Protein AF-A0A7R9WKZ3-F1 (afdb_monomer_lite)

Organism: NCBI:txid2749911

Structure (mmCIF, N/CA/C/O backbone):
data_AF-A0A7R9WKZ3-F1
#
_entry.id   AF-A0A7R9WKZ3-F1
#
loop_
_atom_site.group_PDB
_atom_site.id
_atom_site.type_symbol
_atom_site.label_atom_id
_atom_site.label_alt_id
_atom_site.label_comp_id
_atom_site.label_asym_id
_atom_site.label_entity_id
_atom_site.label_seq_id
_atom_site.pdbx_PDB_ins_code
_atom_site.Cartn_x
_atom_site.Cartn_y
_atom_site.Cartn_z
_atom_site.occupancy
_atom_site.B_iso_or_equiv
_atom_site.auth_seq_id
_atom_site.auth_comp_id
_atom_site.auth_asym_id
_atom_site.auth_atom_id
_atom_site.pdbx_PDB_model_num
ATOM 1 N N . VAL A 1 1 ? 15.513 -36.470 -4.356 1.00 43.91 1 VAL A N 1
ATOM 2 C CA . VAL A 1 1 ? 14.434 -35.468 -4.188 1.00 43.91 1 VAL A CA 1
ATOM 3 C C . VAL A 1 1 ? 14.891 -34.491 -3.116 1.00 43.91 1 VAL A C 1
ATOM 5 O O . VAL A 1 1 ? 14.823 -34.809 -1.939 1.00 43.91 1 VAL A O 1
ATOM 8 N N . VAL A 1 2 ? 15.527 -33.391 -3.526 1.00 36.19 2 VAL A N 1
ATOM 9 C CA . VAL A 1 2 ? 16.169 -32.431 -2.614 1.00 36.19 2 VAL A CA 1
ATOM 10 C C . VAL A 1 2 ? 15.143 -31.364 -2.246 1.00 36.19 2 VAL A C 1
ATOM 12 O O . VAL A 1 2 ? 14.611 -30.684 -3.117 1.00 36.19 2 VAL A O 1
ATOM 15 N N . LEU A 1 3 ? 14.840 -31.278 -0.952 1.00 36.81 3 LEU A N 1
ATOM 16 C CA . LEU A 1 3 ? 13.916 -30.325 -0.347 1.00 36.81 3 LEU A CA 1
ATOM 17 C C . LEU A 1 3 ? 14.479 -28.903 -0.448 1.00 36.81 3 LEU A C 1
ATOM 19 O O . LEU A 1 3 ? 15.422 -28.541 0.255 1.00 36.81 3 LEU A O 1
ATOM 23 N N . THR A 1 4 ? 13.869 -28.077 -1.292 1.00 41.69 4 THR A N 1
ATOM 24 C CA . THR A 1 4 ? 14.130 -26.637 -1.391 1.00 41.69 4 THR A CA 1
ATOM 25 C C . THR A 1 4 ? 13.479 -25.905 -0.209 1.00 41.69 4 THR A C 1
ATOM 27 O O . THR A 1 4 ? 12.508 -25.172 -0.363 1.00 41.69 4 THR A O 1
ATOM 30 N N . ALA A 1 5 ? 13.999 -26.108 1.004 1.00 47.62 5 ALA A N 1
ATOM 31 C CA . ALA A 1 5 ? 13.652 -25.311 2.182 1.00 47.62 5 ALA A CA 1
ATOM 32 C C . ALA A 1 5 ? 14.423 -23.977 2.135 1.00 47.62 5 ALA A C 1
ATOM 34 O O . ALA A 1 5 ? 15.425 -23.772 2.822 1.00 47.62 5 ALA A O 1
ATOM 35 N N . PHE A 1 6 ? 13.998 -23.080 1.244 1.00 40.91 6 PH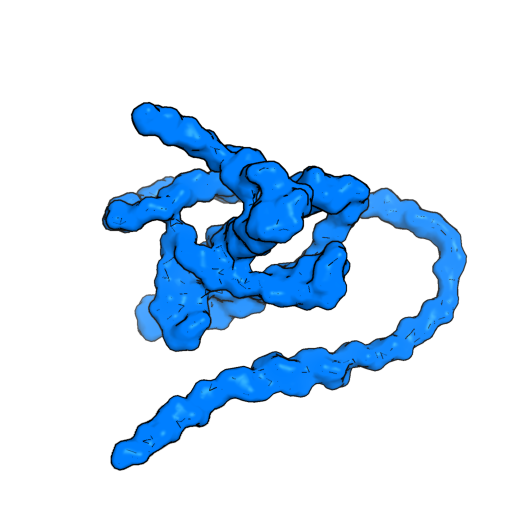E A N 1
ATOM 36 C CA . PHE A 1 6 ? 14.681 -21.819 0.965 1.00 40.91 6 PHE A CA 1
ATOM 37 C C . PHE A 1 6 ? 14.139 -20.683 1.857 1.00 40.91 6 PHE A C 1
ATOM 39 O O . PHE A 1 6 ? 13.165 -20.015 1.546 1.00 40.91 6 PHE A O 1
ATOM 46 N N . ARG A 1 7 ? 14.840 -20.444 2.971 1.00 44.06 7 ARG A N 1
ATOM 47 C CA . ARG A 1 7 ? 15.248 -19.100 3.434 1.00 44.06 7 ARG A CA 1
ATOM 48 C C . ARG A 1 7 ? 14.200 -18.013 3.768 1.00 44.06 7 ARG A C 1
ATOM 50 O O . ARG A 1 7 ? 14.562 -16.842 3.763 1.00 44.06 7 ARG A O 1
ATOM 57 N N . GLU A 1 8 ? 12.990 -18.339 4.212 1.00 48.03 8 GLU A N 1
ATOM 58 C CA . GLU A 1 8 ? 12.058 -17.309 4.737 1.00 48.03 8 GLU A CA 1
ATOM 59 C C . GLU A 1 8 ? 12.381 -16.799 6.160 1.00 48.03 8 GLU A C 1
ATOM 61 O O . GLU A 1 8 ? 11.866 -15.771 6.590 1.00 48.03 8 GLU A O 1
ATOM 66 N N . ARG A 1 9 ? 13.272 -17.456 6.916 1.00 45.25 9 ARG A N 1
ATOM 67 C CA . ARG A 1 9 ? 13.477 -17.124 8.342 1.00 45.25 9 ARG A CA 1
ATOM 68 C C . ARG A 1 9 ? 14.415 -15.957 8.656 1.00 45.25 9 ARG A C 1
ATOM 70 O O . ARG A 1 9 ? 14.475 -15.575 9.816 1.00 45.25 9 ARG A O 1
ATOM 77 N N . LYS A 1 10 ? 15.146 -15.376 7.698 1.00 42.78 10 LYS A N 1
ATOM 78 C CA . LYS A 1 10 ? 16.170 -14.362 8.042 1.00 42.78 10 LYS A CA 1
ATOM 79 C C . LYS A 1 10 ? 15.685 -12.913 8.129 1.00 42.78 10 LYS A C 1
ATOM 81 O O . LYS A 1 10 ? 16.399 -12.109 8.712 1.00 42.78 10 LYS A O 1
ATOM 86 N N . LEU A 1 11 ? 14.497 -12.581 7.624 1.00 45.25 11 LEU A N 1
ATOM 87 C CA . LEU A 1 11 ? 13.982 -11.205 7.710 1.00 45.25 11 LEU A CA 1
ATOM 88 C C . LEU A 1 11 ? 13.130 -10.934 8.954 1.00 45.25 11 LEU A C 1
ATOM 90 O O . LEU A 1 11 ? 13.029 -9.788 9.370 1.00 45.25 11 LEU A O 1
ATOM 94 N N . ILE A 1 12 ? 12.579 -11.969 9.594 1.00 45.81 12 ILE A N 1
ATOM 95 C CA . ILE A 1 12 ? 11.779 -11.787 10.815 1.00 45.81 12 ILE A CA 1
ATOM 96 C C . ILE A 1 12 ? 12.690 -11.621 12.045 1.00 45.81 12 ILE A C 1
ATOM 98 O O . ILE A 1 12 ? 12.386 -10.838 12.935 1.00 45.81 12 ILE A O 1
ATOM 102 N N . THR A 1 13 ? 13.853 -12.282 12.092 1.00 40.69 13 THR A N 1
ATOM 103 C CA . THR A 1 13 ? 14.706 -12.276 13.299 1.00 40.69 13 THR A CA 1
ATOM 104 C C . THR A 1 13 ? 15.617 -11.057 13.436 1.00 40.69 13 THR A C 1
ATOM 106 O O . THR A 1 13 ? 16.150 -10.834 14.518 1.00 40.69 13 THR A O 1
ATOM 109 N N . GLN A 1 14 ? 15.826 -10.264 12.379 1.00 40.53 14 GLN A N 1
ATOM 110 C CA . GLN A 1 14 ? 16.666 -9.064 12.489 1.00 40.53 14 GLN A CA 1
ATOM 111 C C . GLN A 1 14 ? 15.894 -7.831 12.988 1.00 40.53 14 GLN A C 1
ATOM 113 O O . GLN A 1 14 ? 16.523 -6.855 13.381 1.00 40.53 14 GLN A O 1
ATOM 118 N N . TRP A 1 15 ? 14.556 -7.884 13.024 1.00 45.19 15 TRP A N 1
ATOM 119 C CA . TRP A 1 15 ? 13.721 -6.751 13.439 1.00 45.19 15 TRP A CA 1
ATOM 120 C C . TRP A 1 15 ? 13.367 -6.759 14.934 1.00 45.19 15 TRP A C 1
ATOM 122 O O . TRP A 1 15 ? 13.219 -5.695 15.533 1.00 45.19 15 TRP A O 1
ATOM 132 N N . ASP A 1 16 ? 13.293 -7.935 15.563 1.00 40.41 16 ASP A N 1
ATOM 133 C CA . ASP A 1 16 ? 12.944 -8.068 16.990 1.00 40.41 16 ASP A CA 1
ATOM 134 C C . ASP A 1 16 ? 14.019 -7.476 17.933 1.00 40.41 16 ASP A C 1
ATOM 136 O O . ASP A 1 16 ? 13.726 -7.074 19.053 1.00 40.41 16 ASP A O 1
ATOM 140 N N . ASN A 1 17 ? 15.264 -7.320 17.463 1.00 38.44 17 ASN A N 1
ATOM 141 C CA . ASN A 1 17 ? 16.395 -6.888 18.297 1.00 38.44 17 ASN A CA 1
ATOM 142 C C . ASN A 1 17 ? 16.685 -5.372 18.313 1.00 38.44 17 ASN A C 1
ATOM 144 O O . ASN A 1 17 ? 17.672 -4.963 18.922 1.00 38.44 17 ASN A O 1
ATOM 148 N N . SER A 1 18 ? 15.862 -4.519 17.689 1.00 45.97 18 SER A N 1
ATOM 149 C CA . SER A 1 18 ? 16.089 -3.054 17.682 1.00 45.97 18 SER A CA 1
ATOM 150 C C . SER A 1 18 ? 15.096 -2.225 18.502 1.00 45.97 18 SER A C 1
ATOM 152 O O . SER A 1 18 ? 15.190 -0.999 18.499 1.00 45.97 18 SER A O 1
ATOM 154 N N . LEU A 1 19 ? 14.185 -2.847 19.252 1.00 40.28 19 LEU A N 1
ATOM 155 C CA . LEU A 1 19 ? 13.266 -2.125 20.138 1.00 40.28 19 LEU A CA 1
ATOM 156 C C . LEU A 1 19 ? 13.662 -2.305 21.608 1.00 40.28 19 LEU A C 1
ATOM 158 O O . LEU A 1 19 ? 12.982 -2.976 22.377 1.00 40.28 19 LEU A O 1
ATOM 162 N N . SER A 1 20 ? 14.757 -1.663 22.022 1.00 44.16 20 SER A N 1
ATOM 163 C CA . SER A 1 20 ? 14.950 -1.364 23.444 1.00 44.16 20 SER A CA 1
ATOM 164 C C . SER A 1 20 ? 13.992 -0.236 23.861 1.00 44.16 20 SER A C 1
ATOM 166 O O . SER A 1 20 ? 13.978 0.816 23.214 1.00 44.16 20 SER A O 1
ATOM 168 N N . PRO A 1 21 ? 13.202 -0.406 24.935 1.00 45.22 21 PRO A N 1
ATOM 169 C CA . PRO A 1 21 ? 12.327 0.640 25.442 1.00 45.22 21 PRO A CA 1
ATOM 170 C C . PRO A 1 21 ? 13.175 1.683 26.175 1.00 45.22 21 PRO A C 1
ATOM 172 O O . PRO A 1 21 ? 13.711 1.421 27.249 1.00 45.22 21 PRO A O 1
ATOM 175 N N . LYS A 1 22 ? 13.323 2.873 25.587 1.00 49.00 22 LYS A N 1
ATOM 176 C CA . LYS A 1 22 ? 13.888 4.027 26.291 1.00 49.00 22 LYS A CA 1
ATOM 177 C C . LYS A 1 22 ? 12.738 4.795 26.934 1.00 49.00 22 LYS A C 1
ATOM 179 O O . LYS A 1 22 ? 11.849 5.296 26.246 1.00 49.00 22 LYS A O 1
ATOM 184 N N . GLU A 1 23 ? 12.739 4.794 28.258 1.00 43.97 23 GLU A N 1
ATOM 185 C CA . GLU A 1 23 ? 11.734 5.411 29.114 1.00 43.97 23 GLU A CA 1
ATOM 186 C C . GLU A 1 23 ? 11.556 6.909 28.818 1.00 43.97 23 GLU A C 1
ATOM 188 O O . GLU A 1 23 ? 12.514 7.631 28.530 1.00 43.97 23 GLU A O 1
ATOM 193 N N . ARG A 1 24 ? 10.299 7.368 28.893 1.00 50.94 24 ARG A N 1
ATOM 194 C CA . ARG A 1 24 ? 9.927 8.790 28.956 1.00 50.94 24 ARG A CA 1
ATOM 195 C C . ARG A 1 24 ? 10.262 9.329 30.350 1.00 50.94 24 ARG A C 1
ATOM 197 O O . ARG A 1 24 ? 10.095 8.603 31.326 1.00 50.94 24 ARG A O 1
ATOM 204 N N . PRO A 1 25 ? 10.606 10.618 30.467 1.00 51.75 25 PRO A N 1
ATOM 205 C CA . PRO A 1 25 ? 9.564 11.546 30.920 1.00 51.75 25 PRO A CA 1
ATOM 206 C C . PRO A 1 25 ? 9.650 12.915 30.228 1.00 51.75 25 PRO A C 1
ATOM 208 O O . PRO A 1 25 ? 10.728 13.360 29.841 1.00 51.75 25 PRO A O 1
ATOM 211 N N . GLY A 1 26 ? 8.519 13.609 30.086 1.00 47.50 26 GLY A N 1
ATOM 212 C CA . GLY A 1 26 ? 8.537 14.993 29.611 1.00 47.50 26 GLY A CA 1
ATOM 213 C C . GLY A 1 26 ? 7.186 15.514 29.149 1.00 47.50 26 GLY A C 1
ATOM 214 O O . GLY A 1 26 ? 6.706 15.151 28.083 1.00 47.50 26 GLY A O 1
ATOM 215 N N . ASP A 1 27 ? 6.617 16.344 30.007 1.00 46.62 27 ASP A N 1
ATOM 216 C CA . ASP A 1 27 ? 5.401 17.146 29.928 1.00 46.62 27 ASP A CA 1
ATOM 217 C C . ASP A 1 27 ? 5.232 18.001 28.649 1.00 46.62 27 ASP A C 1
ATOM 219 O O . ASP A 1 27 ? 6.209 18.432 28.040 1.00 46.62 27 ASP A O 1
ATOM 223 N N . GLY A 1 28 ? 3.973 18.334 28.342 1.00 53.94 28 GLY A N 1
ATOM 224 C CA . GLY A 1 28 ? 3.617 19.663 27.841 1.00 53.94 28 GLY A CA 1
ATOM 225 C C . GLY A 1 28 ? 3.697 19.936 26.336 1.00 53.94 28 GLY A C 1
ATOM 226 O O . GLY A 1 28 ? 4.759 20.197 25.787 1.00 53.94 28 GLY A O 1
ATOM 227 N N . SER A 1 29 ? 2.516 20.101 25.731 1.00 48.44 29 SER A N 1
ATOM 228 C CA . SER A 1 29 ? 2.241 20.695 24.405 1.00 48.44 29 SER A CA 1
ATOM 229 C C . SER A 1 29 ? 2.348 19.766 23.191 1.00 48.44 29 SER A C 1
ATOM 231 O O . SER A 1 29 ? 3.420 19.413 22.711 1.00 48.44 29 SER A O 1
ATOM 233 N N . LEU A 1 30 ? 1.180 19.433 22.629 1.00 42.56 30 LEU A N 1
ATOM 234 C CA . LEU A 1 30 ? 1.059 18.775 21.329 1.00 42.56 30 LEU A CA 1
ATOM 235 C C . LEU A 1 30 ? 1.495 19.739 20.210 1.00 42.56 30 LEU A C 1
ATOM 237 O O . LEU A 1 30 ? 0.859 20.783 20.037 1.00 42.56 30 LEU A O 1
ATOM 241 N N . PRO A 1 31 ? 2.512 19.406 19.395 1.00 43.22 31 PRO A N 1
ATOM 242 C CA . PRO A 1 31 ? 2.807 20.178 18.201 1.00 43.22 31 PRO A CA 1
ATOM 243 C C . PRO A 1 31 ? 1.732 19.921 17.135 1.00 43.22 31 PRO A C 1
ATOM 245 O O . PRO A 1 31 ? 1.464 18.782 16.746 1.00 43.22 31 PRO A O 1
ATOM 248 N N . ARG A 1 32 ? 1.132 21.000 16.619 1.00 42.47 32 ARG A N 1
ATOM 249 C CA . ARG A 1 32 ? 0.389 20.977 15.351 1.00 42.47 32 ARG A CA 1
ATOM 250 C C . ARG A 1 32 ? 1.381 20.690 14.223 1.00 42.47 32 ARG A C 1
ATOM 252 O O . ARG A 1 32 ? 2.064 21.591 13.746 1.00 42.47 32 ARG A O 1
ATOM 259 N N . LEU A 1 33 ? 1.466 19.430 13.805 1.00 37.72 33 LEU A N 1
ATOM 260 C CA . LEU A 1 33 ? 2.242 19.032 12.635 1.00 37.72 33 LEU A CA 1
ATOM 261 C C . LEU A 1 33 ? 1.468 19.405 11.365 1.00 37.72 33 LEU A C 1
ATOM 263 O O . LEU A 1 33 ? 0.478 18.768 11.011 1.00 37.72 33 LEU A O 1
ATOM 267 N N . SER A 1 34 ? 1.924 20.472 10.709 1.00 38.62 34 SER A N 1
ATOM 268 C CA . SER A 1 34 ? 1.475 20.887 9.381 1.00 38.62 34 SER A CA 1
ATOM 269 C C . SER A 1 34 ? 2.182 20.034 8.327 1.00 38.62 34 SER A C 1
ATOM 271 O O . SER A 1 34 ? 3.391 20.151 8.130 1.00 38.62 34 SER A O 1
ATOM 273 N N . CYS A 1 35 ? 1.452 19.136 7.672 1.00 36.00 35 CYS A N 1
ATOM 274 C CA . CYS A 1 35 ? 1.962 18.333 6.566 1.00 36.00 35 CYS A CA 1
ATOM 275 C C . CYS A 1 35 ? 1.724 19.056 5.231 1.00 36.00 35 CYS A C 1
ATOM 277 O O . CYS A 1 35 ? 0.692 18.879 4.589 1.00 36.00 35 CYS A O 1
ATOM 279 N N . ASN A 1 36 ? 2.707 19.852 4.798 1.00 42.03 36 ASN A N 1
ATOM 280 C CA . ASN A 1 36 ? 2.781 20.371 3.431 1.00 42.03 36 ASN A CA 1
ATOM 281 C C . ASN A 1 36 ? 3.459 19.332 2.527 1.00 42.03 36 ASN A C 1
ATOM 283 O O . ASN A 1 36 ? 4.676 19.169 2.566 1.00 42.03 36 ASN A O 1
ATOM 287 N N . GLY A 1 37 ? 2.670 18.639 1.707 1.00 38.53 37 GLY A N 1
ATOM 288 C CA . GLY A 1 37 ? 3.163 17.796 0.619 1.00 38.53 37 GLY A CA 1
ATOM 289 C C . GLY A 1 37 ? 2.719 18.374 -0.718 1.00 38.53 37 GLY A C 1
ATOM 290 O O . GLY A 1 37 ? 1.562 18.213 -1.089 1.00 38.53 37 GLY A O 1
ATOM 291 N N . ASN A 1 38 ? 3.630 19.054 -1.415 1.00 43.62 38 ASN A N 1
ATOM 292 C CA . ASN A 1 38 ? 3.438 19.540 -2.779 1.00 43.62 38 ASN A CA 1
ATOM 293 C C . ASN A 1 38 ? 4.286 18.656 -3.706 1.00 43.62 38 ASN A C 1
ATOM 295 O O . ASN A 1 38 ? 5.507 18.628 -3.569 1.00 43.62 38 ASN A O 1
ATOM 299 N N . GLY A 1 39 ? 3.652 17.909 -4.607 1.00 39.53 39 GLY A N 1
ATOM 300 C CA . GLY A 1 39 ? 4.332 17.007 -5.535 1.00 39.53 39 GLY A CA 1
ATOM 301 C C . GLY A 1 39 ? 3.575 16.946 -6.851 1.00 39.53 39 GLY A C 1
ATOM 302 O O . GLY A 1 39 ? 2.676 16.131 -6.999 1.00 39.53 39 GLY A O 1
ATOM 303 N N . GLY A 1 40 ? 3.921 17.845 -7.774 1.00 47.03 40 GLY A N 1
ATOM 304 C CA . GLY A 1 40 ? 3.450 17.819 -9.154 1.00 47.03 40 GLY A CA 1
ATOM 305 C C . GLY A 1 40 ? 4.417 17.020 -10.024 1.00 47.03 40 GLY A C 1
ATOM 306 O O . GLY A 1 40 ? 5.608 17.323 -10.056 1.00 47.03 40 GLY A O 1
ATOM 307 N N . GLY A 1 41 ? 3.899 16.018 -10.730 1.00 39.84 41 GLY A N 1
ATOM 308 C CA . GLY A 1 41 ? 4.647 15.215 -11.693 1.00 39.84 41 GLY A CA 1
ATOM 309 C C . GLY A 1 41 ? 3.716 14.689 -12.781 1.00 39.84 41 GLY A C 1
ATOM 310 O O . GLY A 1 41 ? 2.882 13.821 -12.539 1.00 39.84 41 GLY A O 1
ATOM 311 N N . SER A 1 42 ? 3.840 15.260 -13.977 1.00 51.34 42 SER A N 1
ATOM 312 C CA . SER A 1 42 ? 3.096 14.886 -15.179 1.00 51.34 42 SER A CA 1
ATOM 313 C C . SER A 1 42 ? 3.761 13.694 -15.867 1.00 51.34 42 SER A C 1
ATOM 315 O O . SER A 1 42 ? 4.853 13.863 -16.395 1.00 51.34 42 SER A O 1
ATOM 317 N N . ASP A 1 43 ? 3.081 12.547 -15.970 1.00 45.97 43 ASP A N 1
ATOM 318 C CA . ASP A 1 43 ? 3.573 11.417 -16.774 1.00 45.97 43 ASP A CA 1
ATOM 319 C C . ASP A 1 43 ? 2.534 10.850 -17.752 1.00 45.97 43 ASP A C 1
ATOM 321 O O . ASP A 1 43 ? 1.439 10.389 -17.383 1.00 45.97 43 ASP A O 1
ATOM 325 N N . LYS A 1 44 ? 2.923 10.907 -19.035 1.00 55.50 44 LYS A N 1
ATOM 326 C CA . LYS A 1 44 ? 2.214 10.387 -20.210 1.00 55.50 44 LYS A CA 1
ATOM 327 C C . LYS A 1 44 ? 2.379 8.869 -20.289 1.00 55.50 44 LYS A C 1
ATOM 329 O O . LYS A 1 44 ? 3.455 8.327 -20.082 1.00 55.50 44 LYS A O 1
ATOM 334 N N . GLY A 1 45 ? 1.268 8.196 -20.577 1.00 52.72 45 GLY A N 1
ATOM 335 C CA . GLY A 1 45 ? 1.136 6.748 -20.490 1.00 52.72 45 GLY A CA 1
ATOM 336 C C . GLY A 1 45 ? 1.809 5.934 -21.593 1.00 52.72 45 GLY A C 1
ATOM 337 O O . GLY A 1 45 ? 2.175 6.421 -22.659 1.00 52.72 45 GLY A O 1
ATOM 338 N N . SER A 1 46 ? 1.870 4.634 -21.333 1.00 46.66 46 SER A N 1
ATOM 339 C CA . SER A 1 46 ? 1.906 3.580 -22.341 1.00 46.66 46 SER A CA 1
ATOM 340 C C . SER A 1 46 ? 1.130 2.391 -21.783 1.00 46.66 46 SER A C 1
ATOM 342 O O . SER A 1 46 ? 1.350 1.969 -20.650 1.00 46.66 46 SER A O 1
ATOM 344 N N . SER A 1 47 ? 0.144 1.942 -22.554 1.00 54.00 47 SER A N 1
ATOM 345 C CA . SER A 1 47 ? -0.865 0.951 -22.183 1.00 54.00 47 SER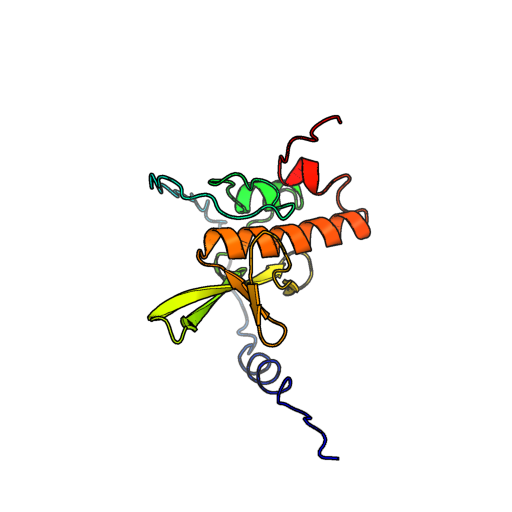 A CA 1
ATOM 346 C C . SER A 1 47 ? -0.526 -0.379 -22.849 1.00 54.00 47 SER A C 1
ATOM 348 O O . SER A 1 47 ? -0.433 -0.422 -24.074 1.00 54.00 47 SER A O 1
ATOM 350 N N . LEU A 1 48 ? -0.356 -1.449 -22.069 1.00 41.19 48 LEU A N 1
ATOM 351 C CA . LEU A 1 48 ? -0.317 -2.825 -22.570 1.00 41.19 48 LEU A CA 1
ATOM 352 C C . LEU A 1 48 ? -1.029 -3.767 -21.586 1.00 41.19 48 LEU A C 1
ATOM 354 O O . LEU A 1 48 ? -0.613 -3.889 -20.439 1.00 41.19 48 LEU A O 1
ATOM 358 N N . GLY A 1 49 ? -2.052 -4.467 -22.089 1.00 42.06 49 GLY A N 1
ATOM 359 C CA . GLY A 1 49 ? -2.446 -5.808 -21.636 1.00 42.06 49 GLY A CA 1
ATOM 360 C C . GLY A 1 49 ? -3.472 -5.891 -20.504 1.00 42.06 49 GLY A C 1
ATOM 361 O O . GLY A 1 49 ? -3.127 -5.768 -19.336 1.00 42.06 49 GLY A O 1
ATOM 362 N N . GLY A 1 50 ? -4.729 -6.182 -20.859 1.00 42.88 50 GLY A N 1
ATOM 363 C CA . GLY A 1 50 ? -5.855 -6.374 -19.944 1.00 42.88 50 GLY A CA 1
ATOM 364 C C . GLY A 1 50 ? -5.646 -7.502 -18.929 1.00 42.88 50 GLY A C 1
ATOM 365 O O . GLY A 1 50 ? -5.784 -8.682 -19.226 1.00 42.88 50 GLY A O 1
ATOM 366 N N . SER A 1 51 ? -5.362 -7.104 -17.701 1.00 48.09 51 SER A N 1
ATOM 367 C CA . SER A 1 51 ? -5.849 -7.751 -16.484 1.00 48.09 51 SER A CA 1
ATOM 368 C C . SER A 1 51 ? -6.732 -6.713 -15.794 1.00 48.09 51 SER A C 1
ATOM 370 O O . SER A 1 51 ? -6.562 -5.530 -16.083 1.00 48.09 51 SER A O 1
ATOM 372 N N . ASP A 1 52 ? -7.666 -7.106 -14.924 1.00 50.38 52 ASP A N 1
ATOM 373 C CA . ASP A 1 52 ? -8.516 -6.200 -14.128 1.00 50.38 52 ASP A CA 1
ATOM 374 C C . ASP A 1 52 ? -7.684 -5.336 -13.154 1.00 50.38 52 ASP A C 1
ATOM 376 O O . ASP A 1 52 ? -7.761 -5.433 -11.927 1.00 50.38 52 ASP A O 1
ATOM 380 N N . VAL A 1 53 ? -6.824 -4.490 -13.709 1.00 55.38 53 VAL A N 1
ATOM 381 C CA . VAL A 1 53 ? -6.048 -3.480 -13.024 1.00 55.38 53 VAL A CA 1
ATOM 382 C C . VAL A 1 53 ? -7.036 -2.362 -12.780 1.00 55.38 53 VAL A C 1
ATOM 384 O O . VAL A 1 53 ? -7.326 -1.553 -13.660 1.00 55.38 53 VAL A O 1
ATOM 387 N N . LEU A 1 54 ? -7.609 -2.368 -11.579 1.00 56.81 54 LEU A N 1
ATOM 388 C CA . LEU A 1 54 ? -8.439 -1.271 -11.10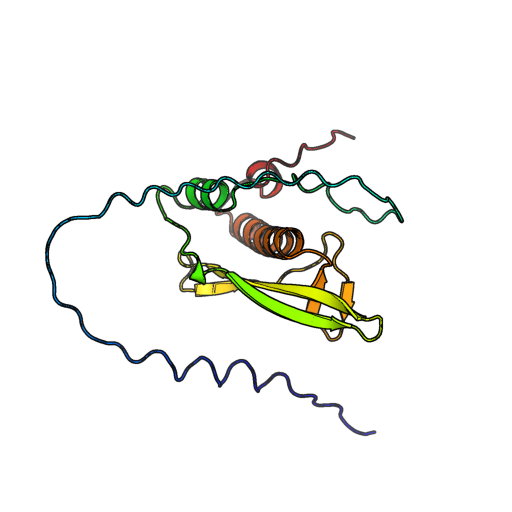8 1.00 56.81 54 LEU A CA 1
ATOM 389 C C . LEU A 1 54 ? -7.660 0.030 -11.352 1.00 56.81 54 LEU A C 1
ATOM 391 O O . LEU A 1 54 ? -6.554 0.148 -10.821 1.00 56.81 54 LEU A O 1
ATOM 395 N N . PRO A 1 55 ? -8.179 0.978 -12.158 1.00 55.84 55 PRO A N 1
ATOM 396 C CA . PRO A 1 55 ? -7.498 2.234 -12.420 1.00 55.84 55 PRO A CA 1
ATOM 397 C C . PRO A 1 55 ? -7.364 2.972 -11.095 1.00 55.84 55 PRO A C 1
ATOM 399 O O . PRO A 1 55 ? -8.326 3.502 -10.533 1.00 55.84 55 PRO A O 1
ATOM 402 N N . LEU A 1 56 ? -6.154 2.913 -10.555 1.00 57.09 56 LEU A N 1
ATOM 403 C CA . LEU A 1 56 ? -5.844 3.469 -9.263 1.00 57.09 56 LEU A CA 1
ATOM 404 C C . LEU A 1 56 ? -5.685 4.992 -9.418 1.00 57.09 56 LEU A C 1
ATOM 406 O O . LEU A 1 56 ? -4.949 5.455 -10.291 1.00 57.09 56 LEU A O 1
ATOM 410 N N . PRO A 1 57 ? -6.389 5.795 -8.610 1.00 58.69 57 PRO A N 1
ATOM 411 C CA . PRO A 1 57 ? -6.283 7.248 -8.658 1.00 58.69 57 PRO A CA 1
ATOM 412 C C . PRO A 1 57 ? -4.867 7.676 -8.248 1.00 58.69 57 PRO A C 1
ATOM 414 O O . PRO A 1 57 ? -4.439 7.402 -7.128 1.00 58.69 57 PRO A O 1
ATOM 417 N N . ARG A 1 58 ? -4.160 8.340 -9.172 1.00 57.00 58 ARG A N 1
ATOM 418 C CA . ARG A 1 58 ? -2.715 8.629 -9.106 1.00 57.00 58 ARG A CA 1
ATOM 419 C C . ARG A 1 58 ? -2.274 9.510 -7.926 1.00 57.00 58 ARG A C 1
ATOM 421 O O . ARG A 1 58 ? -1.102 9.503 -7.588 1.00 57.00 58 ARG A O 1
ATOM 428 N N . GLU A 1 59 ? -3.194 10.210 -7.263 1.00 58.56 59 GLU A N 1
ATOM 429 C CA . GLU A 1 59 ? -2.875 11.177 -6.198 1.00 58.56 59 GLU A CA 1
ATOM 430 C C . GLU A 1 59 ? -3.805 11.035 -4.985 1.00 58.56 59 GLU A C 1
ATOM 432 O O . GLU A 1 59 ? -4.396 12.001 -4.498 1.00 58.56 59 GLU A O 1
ATOM 437 N N . LYS A 1 60 ? -3.999 9.814 -4.475 1.00 66.12 60 LYS A N 1
ATOM 438 C CA . LYS A 1 60 ? -4.688 9.669 -3.185 1.00 66.12 60 LYS A CA 1
ATOM 439 C C . LYS A 1 60 ? -3.707 9.781 -2.041 1.00 66.12 60 LYS A C 1
ATOM 441 O O . LYS A 1 60 ? -2.893 8.898 -1.804 1.00 66.12 60 LYS A O 1
ATOM 446 N N . ASN A 1 61 ? -3.859 10.868 -1.295 1.00 85.81 61 ASN A N 1
ATOM 447 C CA . ASN A 1 61 ? -3.192 11.066 -0.027 1.00 85.81 61 ASN A CA 1
ATOM 448 C C . ASN A 1 61 ? -3.627 9.954 0.949 1.00 85.81 61 ASN A C 1
ATOM 450 O O . ASN A 1 61 ? -4.714 10.008 1.533 1.00 85.81 61 ASN A O 1
ATOM 454 N N . LEU A 1 62 ? -2.796 8.913 1.079 1.00 91.06 62 LEU A N 1
ATOM 455 C CA . LEU A 1 62 ? -3.056 7.734 1.917 1.00 91.06 62 LEU A CA 1
ATOM 456 C C . LEU A 1 62 ? -3.302 8.122 3.380 1.00 91.06 62 LEU A C 1
ATOM 458 O O . LEU A 1 62 ? -4.089 7.465 4.058 1.00 91.06 62 LEU A O 1
ATOM 462 N N . GLN A 1 63 ? -2.720 9.239 3.830 1.00 91.56 63 GLN A N 1
ATOM 463 C CA . GLN A 1 63 ? -2.999 9.841 5.133 1.00 91.56 63 GLN A CA 1
ATOM 464 C C . GLN A 1 63 ? -4.491 10.130 5.317 1.00 91.56 63 GLN A C 1
ATOM 466 O O . GLN A 1 63 ? -5.064 9.773 6.341 1.00 91.56 63 GLN A O 1
ATOM 471 N N . ILE A 1 64 ? -5.128 10.761 4.326 1.00 90.44 64 ILE A N 1
ATOM 472 C CA . ILE A 1 64 ? -6.544 11.145 4.398 1.00 90.44 64 ILE A CA 1
ATOM 473 C C . ILE A 1 64 ? -7.414 9.890 4.459 1.00 90.44 64 ILE A C 1
ATOM 475 O O . ILE A 1 64 ? -8.390 9.842 5.204 1.00 90.44 64 ILE A O 1
ATOM 479 N N . LEU A 1 65 ? -7.065 8.855 3.689 1.00 91.25 65 LEU A N 1
ATOM 480 C CA . LEU A 1 65 ? -7.787 7.584 3.722 1.00 91.25 65 LEU A CA 1
ATOM 481 C C . LEU A 1 65 ? -7.657 6.904 5.083 1.00 91.25 65 LEU A C 1
ATOM 483 O O . LEU A 1 65 ? -8.651 6.436 5.628 1.00 91.25 65 LEU A O 1
ATOM 487 N N . TYR A 1 66 ? -6.454 6.897 5.648 1.00 93.69 66 TYR A N 1
ATOM 488 C CA . TYR A 1 66 ? -6.205 6.332 6.965 1.00 93.69 66 TYR A CA 1
ATOM 489 C C . TYR A 1 66 ? -6.967 7.088 8.066 1.00 93.69 66 TYR A C 1
ATOM 491 O O . TYR A 1 66 ? -7.648 6.465 8.877 1.00 93.69 66 TYR A O 1
ATOM 499 N N . GLN A 1 67 ? -6.951 8.424 8.035 1.00 93.00 67 GLN A N 1
ATOM 500 C CA . GLN A 1 67 ? -7.691 9.281 8.970 1.00 93.00 67 GLN A CA 1
ATOM 501 C C . GLN A 1 67 ? -9.213 9.100 8.892 1.00 93.00 67 GLN A C 1
ATOM 503 O O . GLN A 1 67 ? -9.897 9.251 9.903 1.00 93.00 67 GLN A O 1
ATOM 508 N N . LYS A 1 68 ? -9.753 8.772 7.710 1.00 91.12 68 LYS A N 1
ATOM 509 C CA . LYS A 1 68 ? -11.180 8.449 7.540 1.00 91.12 68 LYS A CA 1
ATOM 510 C C . LYS A 1 68 ? -11.574 7.146 8.230 1.00 91.12 68 LYS A C 1
ATOM 512 O O . LYS A 1 68 ? -12.704 7.036 8.682 1.00 91.12 68 LYS A O 1
ATOM 517 N N . VAL A 1 69 ? -10.669 6.170 8.282 1.00 93.00 69 VAL A N 1
ATOM 518 C CA . VAL A 1 69 ? -10.913 4.889 8.961 1.00 93.00 69 VAL A CA 1
ATOM 519 C C . VAL A 1 69 ? -10.710 5.030 10.466 1.00 93.00 69 VAL A C 1
ATOM 521 O O . VAL A 1 69 ? -11.547 4.597 11.249 1.00 93.00 69 VAL A O 1
ATOM 524 N N . PHE A 1 70 ? -9.605 5.650 10.875 1.00 93.19 70 PHE A N 1
ATOM 525 C CA . PHE A 1 70 ? -9.252 5.837 12.277 1.00 93.19 70 PHE A CA 1
ATOM 526 C C . PHE A 1 70 ? -9.321 7.322 12.601 1.00 93.19 70 PHE A C 1
ATOM 528 O O . PHE A 1 70 ? -8.354 8.055 12.397 1.00 93.19 70 PHE A O 1
ATOM 535 N N . HIS A 1 71 ? -10.490 7.758 13.064 1.00 90.25 71 HIS A N 1
ATOM 536 C CA . HIS A 1 71 ? -10.840 9.163 13.268 1.00 90.25 71 HIS A CA 1
ATOM 537 C C . HIS A 1 71 ? -9.747 9.924 14.043 1.00 90.25 71 HIS A C 1
ATOM 539 O O . HIS A 1 71 ? -9.628 9.800 15.259 1.00 90.25 71 HIS A O 1
ATOM 545 N N . GLY A 1 72 ? -8.947 10.720 13.328 1.00 82.88 72 GLY A N 1
ATOM 546 C CA . GLY A 1 72 ? -7.893 11.559 13.909 1.00 82.88 72 GLY A CA 1
ATOM 547 C C . GLY A 1 72 ? -6.529 10.888 14.111 1.00 82.88 72 GLY A C 1
ATOM 548 O O . GLY A 1 72 ? -5.598 11.556 14.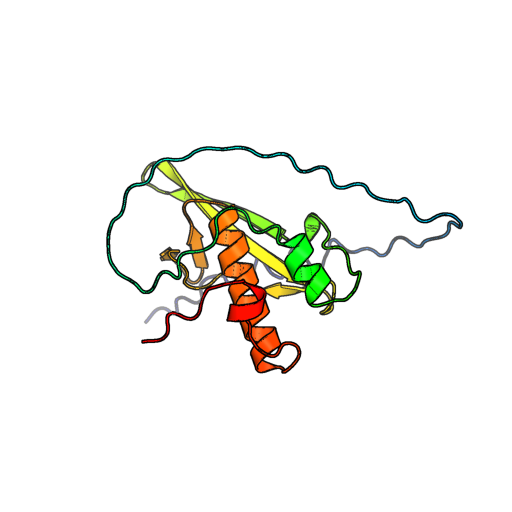557 1.00 82.88 72 GLY A O 1
ATOM 549 N N . ALA A 1 73 ? -6.359 9.612 13.755 1.00 92.12 73 ALA A N 1
ATOM 550 C CA . ALA A 1 73 ? -5.053 8.966 13.812 1.00 92.12 73 ALA A CA 1
ATOM 551 C C . ALA A 1 73 ? -4.159 9.448 12.661 1.00 92.12 73 ALA A C 1
ATOM 553 O O . ALA A 1 73 ? -4.542 9.421 11.490 1.00 92.12 73 ALA A O 1
ATOM 554 N N . CYS A 1 74 ? -2.940 9.866 12.986 1.00 90.94 74 CYS A N 1
ATOM 555 C CA . CYS A 1 74 ? -1.935 10.188 11.981 1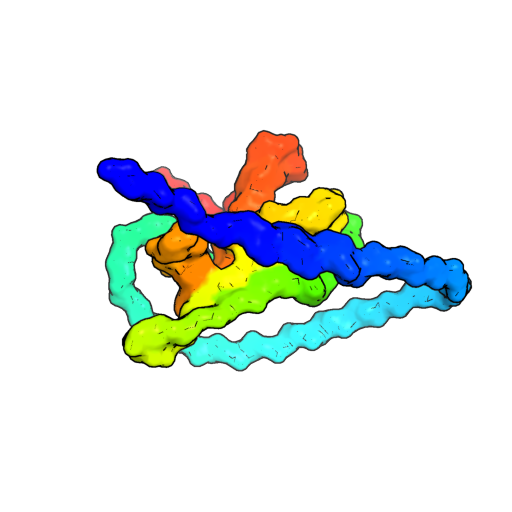.00 90.94 74 CYS A CA 1
ATOM 556 C C . CYS A 1 74 ? -1.210 8.920 11.536 1.00 90.94 74 CYS A C 1
ATOM 558 O O . CYS A 1 74 ? -0.913 8.073 12.374 1.00 90.94 74 CYS A O 1
ATOM 560 N N . LEU A 1 75 ? -0.891 8.812 10.244 1.00 92.81 75 LEU A N 1
ATOM 561 C CA . LEU A 1 75 ? -0.007 7.776 9.727 1.00 92.81 75 LEU A CA 1
ATOM 562 C C . LEU A 1 75 ? 1.448 8.261 9.832 1.00 92.81 75 LEU A C 1
ATOM 564 O O . LEU A 1 75 ? 1.816 9.222 9.152 1.00 92.81 75 LEU A O 1
ATOM 568 N N . PRO A 1 76 ? 2.294 7.649 10.677 1.00 94.19 76 PRO A N 1
ATOM 569 C CA . PRO A 1 76 ? 3.724 7.929 10.669 1.00 94.19 76 PRO A CA 1
ATOM 570 C C . PRO A 1 76 ? 4.331 7.634 9.295 1.00 94.19 76 PRO A C 1
ATOM 572 O O . PRO A 1 76 ? 3.952 6.653 8.651 1.00 94.19 76 PRO A O 1
ATOM 575 N N . SER A 1 77 ? 5.331 8.412 8.881 1.00 89.44 77 SER A N 1
ATOM 576 C CA . SER A 1 77 ? 6.118 8.124 7.671 1.00 89.44 77 SER A CA 1
ATOM 577 C C . SER A 1 77 ? 6.807 6.756 7.735 1.00 89.44 77 SER A C 1
ATOM 579 O O . SER A 1 77 ? 6.942 6.095 6.712 1.00 89.44 77 SER A O 1
ATOM 581 N N . SER A 1 78 ? 7.145 6.285 8.941 1.00 94.50 78 SER A N 1
ATOM 582 C CA . SER A 1 78 ? 7.705 4.953 9.204 1.00 94.50 78 SER A CA 1
ATOM 583 C C . SER A 1 78 ? 6.716 3.794 9.029 1.00 94.50 78 SER A C 1
ATOM 585 O O . SER A 1 78 ? 7.112 2.639 9.155 1.00 94.50 78 SER A O 1
ATOM 587 N N . SER A 1 79 ? 5.440 4.069 8.738 1.00 96.50 79 SER A N 1
ATOM 588 C CA . SER A 1 79 ? 4.439 3.016 8.507 1.00 96.50 79 SER A CA 1
ATOM 589 C C . SER A 1 79 ? 4.645 2.298 7.179 1.00 96.50 79 SER A C 1
ATOM 591 O O . SER A 1 79 ? 4.121 1.205 6.996 1.00 96.50 79 SER A O 1
ATOM 593 N N . PHE A 1 80 ? 5.374 2.904 6.240 1.00 96.25 80 PHE A N 1
ATOM 594 C CA . PHE A 1 80 ? 5.716 2.282 4.969 1.00 96.25 80 PHE A CA 1
ATOM 595 C C . PHE A 1 80 ? 7.197 1.935 4.957 1.00 96.25 80 PHE A C 1
ATOM 597 O O . PHE A 1 80 ? 8.052 2.809 5.071 1.00 96.25 80 PHE A O 1
ATOM 604 N N . VAL A 1 81 ? 7.480 0.648 4.803 1.00 97.38 81 VAL A N 1
ATOM 605 C CA . VAL A 1 81 ? 8.829 0.133 4.597 1.00 97.38 81 VAL A CA 1
ATOM 606 C C . VAL A 1 81 ? 8.967 -0.162 3.116 1.00 97.38 81 VAL A C 1
ATOM 608 O O . VAL A 1 81 ? 8.295 -1.051 2.596 1.00 97.38 81 VAL A O 1
ATOM 611 N N . GLU A 1 82 ? 9.808 0.609 2.441 1.00 97.25 82 GLU A N 1
ATOM 612 C CA . GLU A 1 82 ? 10.065 0.471 1.011 1.00 97.25 82 GLU A CA 1
ATOM 613 C C . GLU A 1 82 ? 11.342 -0.342 0.788 1.00 97.25 82 GLU A C 1
ATOM 615 O O . GLU A 1 82 ? 12.356 -0.117 1.447 1.00 97.25 82 GLU A O 1
ATOM 620 N N . GLU A 1 83 ? 11.293 -1.276 -0.154 1.00 97.69 83 GLU A N 1
ATOM 621 C CA . GLU A 1 83 ? 12.442 -2.048 -0.621 1.00 97.69 83 GLU A CA 1
ATOM 622 C C . GLU A 1 83 ? 12.498 -1.942 -2.148 1.00 97.69 83 GLU A C 1
ATOM 624 O O . GLU A 1 83 ? 11.464 -1.982 -2.824 1.00 97.69 83 GLU A O 1
ATOM 629 N N . SER A 1 84 ? 13.700 -1.782 -2.697 1.00 97.44 84 SER A N 1
ATOM 630 C CA . SER A 1 84 ? 13.927 -1.730 -4.138 1.00 97.44 84 SER A CA 1
ATOM 631 C C . SER A 1 84 ? 14.950 -2.772 -4.569 1.00 97.44 84 SER A C 1
ATOM 633 O O . SER A 1 84 ? 15.902 -3.075 -3.851 1.00 97.44 84 SER A O 1
ATOM 635 N N . GLU A 1 85 ? 14.742 -3.327 -5.757 1.00 97.25 85 GLU A N 1
ATOM 636 C CA . GLU A 1 85 ? 15.645 -4.289 -6.383 1.00 97.25 85 GLU A CA 1
ATOM 637 C C . GLU A 1 85 ? 15.908 -3.854 -7.827 1.00 97.25 85 GLU A C 1
ATOM 639 O O . GLU A 1 85 ? 15.006 -3.380 -8.525 1.00 97.25 85 GLU A O 1
ATOM 644 N N . GLN A 1 86 ? 17.152 -3.994 -8.286 1.00 97.81 86 GLN A N 1
ATOM 645 C CA . GLN A 1 86 ? 17.488 -3.783 -9.689 1.00 97.81 86 GLN A CA 1
ATOM 646 C C . GLN A 1 86 ? 17.355 -5.111 -10.433 1.00 97.81 86 GLN A C 1
ATOM 648 O O . GLN A 1 86 ? 18.033 -6.089 -10.127 1.00 97.81 86 GLN A O 1
ATOM 653 N N . THR A 1 87 ? 16.451 -5.149 -11.405 1.00 96.00 87 THR A N 1
ATOM 654 C CA . THR A 1 87 ? 16.257 -6.314 -12.273 1.00 96.00 87 THR A CA 1
ATOM 655 C C . THR A 1 87 ? 17.457 -6.519 -13.199 1.00 96.00 87 THR A C 1
ATOM 657 O O . THR A 1 87 ? 18.234 -5.597 -13.447 1.00 96.00 87 THR A O 1
ATOM 660 N N . HIS A 1 88 ? 17.580 -7.721 -13.770 1.00 95.00 88 HIS A N 1
ATOM 661 C CA . HIS A 1 88 ? 18.613 -8.036 -14.766 1.00 95.00 88 HIS A CA 1
ATOM 662 C C . HIS A 1 88 ? 18.560 -7.105 -15.994 1.00 95.00 88 HIS A C 1
ATOM 664 O O . HIS A 1 88 ? 19.587 -6.811 -16.596 1.00 95.00 88 HIS A O 1
ATOM 670 N N . ASP A 1 89 ? 17.378 -6.573 -16.317 1.00 94.56 89 ASP A N 1
ATOM 671 C CA . ASP A 1 89 ? 17.167 -5.617 -17.412 1.00 94.56 89 ASP A CA 1
ATOM 672 C C . ASP A 1 89 ? 17.585 -4.178 -17.047 1.00 94.56 89 ASP A C 1
ATOM 674 O O . ASP A 1 89 ? 17.291 -3.230 -17.775 1.00 94.56 89 ASP A O 1
ATOM 678 N N . GLY A 1 90 ? 18.206 -3.983 -15.879 1.00 96.19 90 GLY A N 1
ATOM 679 C CA . GLY A 1 90 ? 18.628 -2.682 -15.359 1.00 96.19 90 GLY A CA 1
ATOM 680 C C . GLY A 1 90 ? 17.491 -1.821 -14.801 1.00 96.19 90 GLY A C 1
ATOM 681 O O . GLY A 1 90 ? 17.750 -0.722 -14.311 1.00 96.19 90 GLY A O 1
ATOM 682 N N . ARG A 1 91 ? 16.238 -2.296 -14.837 1.00 96.44 91 ARG A N 1
ATOM 683 C CA . ARG A 1 91 ? 15.074 -1.566 -14.310 1.00 96.44 91 ARG A CA 1
ATOM 684 C C . ARG A 1 91 ? 14.984 -1.718 -12.797 1.00 96.44 91 ARG A C 1
ATOM 686 O O . ARG A 1 91 ? 15.068 -2.839 -12.294 1.00 96.44 91 ARG A O 1
ATOM 693 N N . THR A 1 92 ? 14.749 -0.621 -12.087 1.00 97.69 92 THR A N 1
ATOM 694 C CA . THR A 1 92 ? 14.457 -0.646 -10.650 1.00 97.69 92 THR A CA 1
ATOM 695 C C . THR A 1 92 ? 12.993 -0.995 -10.429 1.00 97.69 92 THR A C 1
ATOM 697 O O . THR A 1 92 ? 12.107 -0.361 -11.000 1.00 97.69 92 THR A O 1
ATOM 700 N N . VAL A 1 93 ? 12.744 -1.999 -9.598 1.00 97.88 93 VAL A N 1
ATOM 701 C CA . VAL A 1 93 ? 11.409 -2.366 -9.128 1.00 97.88 93 VAL A CA 1
ATOM 702 C C . VAL A 1 93 ? 11.306 -2.145 -7.626 1.00 97.88 93 VAL A C 1
ATOM 704 O O . VAL A 1 93 ? 12.301 -2.184 -6.907 1.00 97.88 93 VAL A O 1
ATOM 707 N N . PHE A 1 94 ? 10.088 -1.910 -7.155 1.00 98.06 94 PHE A N 1
ATOM 708 C CA . PHE A 1 94 ? 9.789 -1.524 -5.783 1.00 98.06 94 PHE A CA 1
ATOM 709 C C . PHE A 1 94 ? 8.780 -2.486 -5.164 1.00 98.06 94 PHE A C 1
ATOM 711 O O . PHE A 1 94 ? 7.846 -2.947 -5.823 1.00 98.06 94 PHE A O 1
ATOM 718 N N . THR A 1 95 ? 8.929 -2.750 -3.875 1.00 98.06 95 THR A N 1
ATOM 719 C CA . THR A 1 95 ? 7.910 -3.388 -3.045 1.00 98.06 95 THR A CA 1
ATOM 720 C C . THR A 1 95 ? 7.782 -2.623 -1.736 1.00 98.06 95 THR A C 1
ATOM 722 O O . THR A 1 95 ? 8.707 -1.929 -1.316 1.00 98.06 95 THR A O 1
ATOM 725 N N . VAL A 1 96 ? 6.605 -2.676 -1.115 1.00 97.75 96 VAL A N 1
ATOM 726 C CA . VAL A 1 96 ? 6.314 -1.860 0.067 1.00 97.75 96 VAL A CA 1
ATOM 727 C C . VAL A 1 96 ? 5.520 -2.658 1.081 1.00 97.75 96 VAL A C 1
ATOM 729 O O . VAL A 1 96 ? 4.416 -3.105 0.779 1.00 97.75 96 VAL A O 1
ATOM 732 N N . ALA A 1 97 ? 6.029 -2.776 2.302 1.00 98.06 97 ALA A N 1
ATOM 733 C CA . ALA A 1 97 ? 5.267 -3.284 3.434 1.00 98.06 97 ALA A CA 1
ATOM 734 C C . ALA A 1 97 ? 4.607 -2.126 4.194 1.00 98.06 97 ALA A C 1
ATOM 736 O O . ALA A 1 97 ? 5.209 -1.071 4.389 1.00 98.06 97 ALA A O 1
ATOM 737 N N . PHE A 1 98 ? 3.366 -2.326 4.629 1.00 97.81 98 PHE A N 1
ATOM 738 C CA . PHE A 1 98 ? 2.629 -1.366 5.445 1.00 97.81 98 PHE A CA 1
ATOM 739 C C . PHE A 1 98 ? 2.451 -1.915 6.858 1.00 97.81 98 PHE A C 1
ATOM 741 O O . PHE A 1 98 ? 1.862 -2.979 7.041 1.00 97.81 98 PHE A O 1
ATOM 748 N N . LEU A 1 99 ? 2.944 -1.184 7.849 1.00 97.88 99 LEU A N 1
ATOM 749 C CA . LEU A 1 99 ? 2.778 -1.465 9.269 1.00 97.88 99 LEU A CA 1
ATOM 750 C C . LEU A 1 99 ? 1.655 -0.581 9.796 1.00 97.88 99 LEU A C 1
ATOM 752 O O . LEU A 1 99 ? 1.810 0.632 9.842 1.00 97.88 99 LEU A O 1
ATOM 756 N N . SER A 1 100 ? 0.527 -1.177 10.180 1.00 96.75 100 SER A N 1
ATOM 757 C CA . SER A 1 100 ? -0.649 -0.438 10.655 1.00 96.75 100 SER A CA 1
ATOM 758 C C . SER A 1 100 ? -0.503 -0.058 12.138 1.00 96.75 100 SER A C 1
ATOM 760 O O . SER A 1 100 ? -0.594 -0.948 12.993 1.00 96.75 100 SER A O 1
ATOM 762 N N . PRO A 1 101 ? -0.331 1.234 12.496 1.00 95.56 101 PRO A N 1
ATOM 763 C CA . PRO A 1 101 ? -0.188 1.641 13.898 1.00 95.56 101 PRO A CA 1
ATOM 764 C C . PRO A 1 101 ? -1.442 1.353 14.732 1.00 95.56 101 PRO A C 1
ATOM 766 O O . PRO A 1 101 ? -1.343 0.985 15.900 1.00 95.56 101 PRO A O 1
ATOM 769 N N . ALA A 1 102 ? -2.631 1.476 14.129 1.00 94.25 102 ALA A N 1
ATOM 770 C CA . ALA A 1 102 ? -3.903 1.203 14.801 1.00 94.25 102 ALA A CA 1
ATOM 771 C C . ALA A 1 102 ? -4.113 -0.288 15.118 1.00 94.25 102 ALA A C 1
ATOM 773 O O . ALA A 1 102 ? -4.916 -0.628 15.982 1.00 94.25 102 ALA A O 1
ATOM 774 N N . GLU A 1 103 ? -3.377 -1.185 14.458 1.00 93.56 103 GLU A N 1
ATOM 775 C CA . GLU A 1 103 ? -3.500 -2.635 14.625 1.00 93.56 103 GLU A CA 1
ATOM 776 C C . GLU A 1 103 ? -2.254 -3.262 15.254 1.00 93.56 103 GLU A C 1
ATOM 778 O O . GLU A 1 103 ? -1.848 -4.363 14.878 1.00 93.56 103 GLU A O 1
ATOM 783 N N . LYS A 1 104 ? -1.631 -2.566 16.214 1.00 94.44 104 LYS A N 1
ATOM 784 C CA . LYS A 1 104 ? -0.428 -3.049 16.918 1.00 94.44 104 LYS A CA 1
ATOM 785 C C . LYS A 1 104 ? 0.717 -3.385 15.950 1.00 94.44 104 LYS A C 1
ATOM 787 O O . LYS A 1 104 ? 1.388 -4.399 16.108 1.00 94.44 104 LYS A O 1
ATOM 792 N N . ASN A 1 105 ? 0.921 -2.539 14.938 1.00 94.31 105 ASN A N 1
ATOM 793 C CA . ASN A 1 105 ? 1.947 -2.696 13.901 1.00 94.31 105 ASN A CA 1
ATOM 794 C C . ASN A 1 105 ? 1.821 -3.990 13.082 1.00 94.31 105 ASN A C 1
ATOM 796 O O . ASN A 1 105 ? 2.820 -4.527 12.605 1.00 94.31 105 ASN A O 1
ATOM 800 N N . ARG A 1 106 ? 0.596 -4.494 12.882 1.00 97.06 106 ARG A N 1
ATOM 801 C CA . ARG A 1 106 ? 0.356 -5.600 11.948 1.00 97.06 106 ARG A CA 1
ATOM 802 C C . ARG A 1 106 ? 0.862 -5.231 10.550 1.00 97.06 106 ARG A C 1
ATOM 804 O O . ARG A 1 106 ? 0.554 -4.153 10.039 1.00 97.06 106 ARG A O 1
ATOM 811 N N . MET A 1 107 ? 1.616 -6.149 9.945 1.00 97.56 107 MET A N 1
ATOM 812 C CA . MET A 1 107 ? 2.233 -5.971 8.634 1.00 97.56 107 MET A CA 1
ATOM 813 C C . MET A 1 107 ? 1.321 -6.450 7.502 1.00 97.56 107 MET A C 1
ATOM 815 O O . MET A 1 107 ? 0.772 -7.552 7.549 1.00 97.56 107 MET A O 1
ATOM 819 N N . TYR A 1 108 ? 1.219 -5.633 6.458 1.00 98.00 108 TYR A N 1
ATOM 820 C CA . TYR A 1 108 ? 0.521 -5.923 5.213 1.00 98.00 108 TYR A CA 1
ATOM 821 C C . TYR A 1 108 ? 1.501 -5.857 4.049 1.00 98.00 108 TYR A C 1
ATOM 823 O O . TYR A 1 108 ? 2.320 -4.942 3.967 1.00 98.00 108 TYR A O 1
ATOM 831 N N . LEU A 1 109 ? 1.394 -6.827 3.144 1.00 97.94 109 LEU A N 1
ATOM 832 C CA . LEU A 1 109 ? 2.204 -6.919 1.934 1.00 97.94 109 LEU A CA 1
ATOM 833 C C . LEU A 1 109 ? 1.332 -6.666 0.698 1.00 97.94 109 LEU A C 1
ATOM 835 O O . LEU A 1 109 ? 0.130 -6.955 0.730 1.00 97.94 109 LEU A O 1
ATOM 839 N N . PRO A 1 110 ? 1.911 -6.130 -0.386 1.00 97.62 110 PRO A N 1
ATOM 840 C CA . PRO A 1 110 ? 1.161 -5.844 -1.592 1.00 97.62 110 PRO A CA 1
ATOM 841 C C . PRO A 1 110 ? 0.759 -7.140 -2.296 1.00 97.62 110 PRO A C 1
ATOM 843 O O . PRO A 1 110 ? 1.473 -8.141 -2.246 1.00 97.62 110 PRO A O 1
ATOM 846 N N . LYS A 1 111 ? -0.376 -7.103 -3.001 1.00 96.38 111 LYS A N 1
ATOM 847 C CA . LYS A 1 111 ? -0.849 -8.208 -3.843 1.00 96.38 111 LYS A CA 1
ATOM 848 C C . LYS A 1 111 ? -1.730 -7.690 -4.981 1.00 96.38 111 LYS A C 1
ATOM 850 O O . LYS A 1 111 ? -2.713 -6.995 -4.719 1.00 96.38 111 LYS A O 1
ATOM 855 N N . GLY A 1 112 ? -1.443 -8.102 -6.216 1.00 94.25 112 GLY A N 1
ATOM 856 C CA . GLY A 1 112 ? -2.233 -7.752 -7.400 1.00 94.25 112 GLY A CA 1
ATOM 857 C C . GLY A 1 112 ? -1.940 -6.352 -7.951 1.00 94.25 112 GLY A C 1
ATOM 858 O O . GLY A 1 112 ? -0.802 -5.900 -7.955 1.00 94.25 112 GLY A O 1
ATOM 859 N N . ASN A 1 113 ? -2.982 -5.672 -8.442 1.00 90.00 113 ASN A N 1
ATOM 860 C CA . ASN A 1 113 ? -2.964 -4.262 -8.861 1.00 90.00 113 ASN A CA 1
ATOM 861 C C . ASN A 1 113 ? -1.834 -3.878 -9.845 1.00 90.00 113 ASN A C 1
ATOM 863 O O . ASN A 1 113 ? -1.240 -2.810 -9.723 1.00 90.00 113 ASN A O 1
ATOM 867 N N . GLY A 1 114 ? -1.544 -4.741 -10.823 1.00 91.00 114 GLY A N 1
ATOM 868 C CA . GLY A 1 114 ? -0.534 -4.476 -11.857 1.00 91.00 114 GLY A CA 1
ATOM 869 C C . GLY A 1 114 ? 0.915 -4.729 -11.429 1.00 91.00 114 GLY A C 1
ATOM 870 O O . GLY A 1 114 ? 1.825 -4.452 -12.205 1.00 91.00 114 GLY A O 1
ATOM 871 N N . GLY A 1 115 ? 1.145 -5.254 -10.222 1.00 94.81 115 GLY A N 1
ATOM 872 C CA . GLY A 1 115 ? 2.456 -5.766 -9.832 1.00 94.81 115 GLY A CA 1
ATOM 873 C C . GLY A 1 115 ? 2.776 -7.105 -10.498 1.00 94.81 115 GLY A C 1
ATOM 874 O O . GLY A 1 115 ? 1.885 -7.812 -10.969 1.00 94.81 115 GLY A O 1
ATOM 875 N N . ILE A 1 116 ? 4.056 -7.466 -10.496 1.00 96.56 116 ILE A N 1
ATOM 876 C CA . ILE A 1 116 ? 4.561 -8.759 -10.965 1.00 96.56 116 ILE A CA 1
ATOM 877 C C . ILE A 1 116 ? 4.977 -9.576 -9.745 1.00 96.56 116 ILE A C 1
ATOM 879 O O . ILE A 1 116 ? 5.767 -9.116 -8.918 1.00 96.56 116 ILE A O 1
ATOM 883 N N . GLU A 1 117 ? 4.451 -10.792 -9.622 1.00 97.25 117 GLU A N 1
ATOM 884 C CA . GLU A 1 117 ? 4.859 -11.714 -8.567 1.00 97.25 117 GLU A CA 1
ATOM 885 C C . GLU A 1 117 ? 6.177 -12.410 -8.934 1.00 97.25 117 GLU A C 1
ATOM 887 O O . GLU A 1 117 ? 6.297 -13.036 -9.984 1.00 97.25 117 GLU A O 1
ATOM 892 N N . SER A 1 118 ? 7.171 -12.323 -8.051 1.00 95.81 118 SER A N 1
ATOM 893 C CA . SER A 1 118 ? 8.445 -13.030 -8.164 1.00 95.81 118 SER A CA 1
ATOM 894 C C . SER A 1 118 ? 8.886 -13.509 -6.786 1.00 95.81 118 SER A C 1
ATOM 896 O O . SER A 1 118 ? 8.989 -12.721 -5.844 1.00 95.81 118 SER A O 1
ATOM 898 N N . ARG A 1 119 ? 9.134 -14.819 -6.658 1.00 94.88 119 ARG A N 1
ATOM 899 C CA . ARG A 1 119 ? 9.587 -15.473 -5.413 1.00 94.88 119 ARG A CA 1
ATOM 900 C C . ARG A 1 119 ? 8.702 -15.149 -4.194 1.00 94.88 119 ARG A C 1
ATOM 902 O O . ARG A 1 119 ? 9.209 -14.884 -3.109 1.00 94.88 119 ARG A O 1
ATOM 909 N N . GLY A 1 120 ? 7.381 -15.139 -4.387 1.00 95.19 120 GLY A N 1
ATOM 910 C CA . GLY A 1 120 ? 6.406 -14.861 -3.323 1.00 95.19 120 GLY A CA 1
ATOM 911 C C . GLY A 1 120 ? 6.295 -13.386 -2.920 1.00 95.19 120 GLY A C 1
ATOM 912 O O . GLY A 1 120 ? 5.646 -13.071 -1.925 1.00 95.19 120 GLY A O 1
ATOM 913 N N . ARG A 1 121 ? 6.914 -12.468 -3.672 1.00 96.88 121 ARG A N 1
ATOM 914 C CA . ARG A 1 121 ? 6.806 -11.019 -3.468 1.00 96.88 121 ARG A CA 1
ATOM 915 C C . ARG A 1 121 ? 6.240 -10.342 -4.699 1.00 96.88 121 ARG A C 1
ATOM 917 O O . ARG A 1 121 ? 6.498 -10.765 -5.819 1.00 96.88 121 ARG A O 1
ATOM 924 N N . TRP A 1 122 ? 5.491 -9.271 -4.475 1.00 97.81 122 TRP A N 1
ATOM 925 C CA . TRP A 1 122 ? 4.931 -8.452 -5.542 1.00 97.81 122 TRP A CA 1
ATOM 926 C C . TRP A 1 122 ? 5.803 -7.220 -5.756 1.00 97.81 122 TRP A C 1
ATOM 928 O O . TRP A 1 122 ? 6.024 -6.448 -4.820 1.00 97.81 122 TRP A O 1
ATOM 938 N N . TRP A 1 123 ? 6.268 -7.053 -6.989 1.00 97.62 123 TRP A N 1
ATOM 939 C CA . TRP A 1 123 ? 7.145 -5.974 -7.426 1.00 97.62 123 TRP A CA 1
ATOM 940 C C . TRP A 1 123 ? 6.410 -5.038 -8.379 1.00 97.62 123 TRP A C 1
ATOM 942 O O . TRP A 1 123 ? 5.635 -5.480 -9.226 1.00 97.62 123 TRP A O 1
ATOM 952 N N . TYR A 1 124 ? 6.660 -3.741 -8.247 1.00 97.06 124 TYR A N 1
ATOM 953 C CA . TYR A 1 124 ? 5.989 -2.684 -8.996 1.00 97.06 124 TYR A CA 1
ATOM 954 C C . TYR A 1 124 ? 7.025 -1.766 -9.637 1.00 97.06 124 TYR A C 1
ATOM 956 O O . TYR A 1 124 ? 8.111 -1.574 -9.099 1.00 97.06 124 TYR A O 1
ATOM 964 N N . ALA A 1 125 ? 6.682 -1.169 -10.776 1.00 96.50 125 ALA A N 1
ATOM 965 C CA . ALA A 1 125 ? 7.557 -0.212 -11.453 1.00 96.50 125 ALA A CA 1
ATOM 966 C C . ALA A 1 125 ? 7.673 1.133 -10.708 1.00 96.50 125 ALA A C 1
ATOM 968 O O . ALA A 1 125 ? 8.605 1.889 -10.955 1.00 96.50 125 ALA A O 1
ATOM 969 N N . ASP A 1 126 ? 6.730 1.426 -9.810 1.00 95.56 126 ASP A N 1
ATOM 970 C CA . ASP A 1 126 ? 6.612 2.709 -9.125 1.00 95.56 126 ASP A CA 1
ATOM 971 C C . ASP A 1 126 ? 6.270 2.513 -7.629 1.00 95.56 126 ASP A C 1
ATOM 973 O O . ASP A 1 126 ? 5.395 1.696 -7.297 1.00 95.56 126 ASP A O 1
ATOM 977 N N . PRO A 1 127 ? 6.927 3.249 -6.709 1.00 95.38 127 PRO A N 1
ATOM 978 C CA . PRO A 1 127 ? 6.712 3.102 -5.271 1.00 95.38 127 PRO A CA 1
ATOM 979 C C . PRO A 1 127 ? 5.312 3.541 -4.814 1.00 95.38 127 PRO A C 1
ATOM 981 O O . PRO A 1 127 ? 4.780 2.972 -3.858 1.00 95.38 127 PRO A O 1
ATOM 984 N N . GLN A 1 128 ? 4.670 4.509 -5.479 1.00 93.88 128 GLN A N 1
ATOM 985 C CA . GLN A 1 128 ? 3.301 4.923 -5.134 1.00 93.88 128 GLN A CA 1
ATOM 986 C C . GLN A 1 128 ? 2.297 3.821 -5.472 1.00 93.88 128 GLN A C 1
ATOM 988 O O . GLN A 1 128 ? 1.393 3.531 -4.684 1.00 93.88 128 GLN A O 1
ATOM 993 N N . THR A 1 129 ? 2.494 3.149 -6.606 1.00 94.00 129 THR A N 1
ATOM 994 C CA . THR A 1 129 ? 1.677 1.995 -7.004 1.00 94.00 129 THR A CA 1
ATOM 995 C C . THR A 1 129 ? 1.817 0.854 -5.997 1.00 94.00 129 THR A C 1
ATOM 997 O O . THR A 1 129 ? 0.805 0.293 -5.569 1.00 94.00 129 THR A O 1
ATOM 1000 N N . ALA A 1 130 ? 3.042 0.566 -5.542 1.00 96.06 130 ALA A N 1
ATOM 1001 C CA . ALA A 1 130 ? 3.285 -0.425 -4.496 1.00 96.06 130 ALA A CA 1
ATOM 1002 C C . ALA A 1 130 ? 2.575 -0.057 -3.181 1.00 96.06 130 ALA A C 1
ATOM 1004 O O . ALA A 1 130 ? 1.828 -0.875 -2.643 1.00 96.06 130 ALA A O 1
ATOM 1005 N N . LYS A 1 131 ? 2.719 1.189 -2.700 1.00 95.62 131 LYS A N 1
ATOM 1006 C CA . LYS A 1 131 ? 2.022 1.684 -1.495 1.00 95.62 131 LYS A CA 1
ATOM 1007 C C . LYS A 1 131 ? 0.514 1.507 -1.590 1.00 95.62 131 LYS A C 1
ATOM 1009 O O . LYS A 1 131 ? -0.119 1.041 -0.644 1.00 95.62 131 LYS A O 1
ATOM 1014 N N . LEU A 1 132 ? -0.072 1.867 -2.727 1.00 93.50 132 LEU A N 1
ATOM 1015 C CA . LEU A 1 132 ? -1.513 1.800 -2.931 1.00 93.50 132 LEU A CA 1
ATOM 1016 C C . LEU A 1 132 ? -2.016 0.357 -3.068 1.00 93.50 132 LEU A C 1
ATOM 1018 O O . LEU A 1 132 ? -3.094 0.036 -2.560 1.00 93.50 132 LEU A O 1
ATOM 1022 N N . ALA A 1 133 ? -1.240 -0.531 -3.693 1.00 95.19 133 ALA A N 1
ATOM 1023 C CA . ALA A 1 133 ? -1.523 -1.963 -3.711 1.00 95.19 133 ALA A CA 1
ATOM 1024 C C . ALA A 1 133 ? -1.508 -2.549 -2.292 1.00 95.19 133 ALA A C 1
ATOM 1026 O O . ALA A 1 133 ? -2.456 -3.234 -1.902 1.00 95.19 133 ALA A O 1
ATOM 1027 N N . THR A 1 134 ? -0.504 -2.210 -1.482 1.00 96.69 134 THR A N 1
ATOM 1028 C CA . THR A 1 134 ? -0.425 -2.626 -0.075 1.00 96.69 134 THR A CA 1
ATOM 1029 C C . THR A 1 134 ? -1.589 -2.071 0.746 1.00 96.69 134 THR A C 1
ATOM 1031 O O . THR A 1 134 ? -2.263 -2.818 1.458 1.00 96.69 134 THR A O 1
ATOM 1034 N N . PHE A 1 135 ? -1.907 -0.784 0.595 1.00 95.19 135 PHE A N 1
ATOM 1035 C CA . PHE A 1 135 ? -3.036 -0.160 1.287 1.00 95.19 135 PHE A CA 1
ATOM 1036 C C . PHE A 1 135 ? -4.385 -0.761 0.857 1.00 95.19 135 PHE A C 1
ATOM 1038 O O . PHE A 1 135 ? -5.309 -0.864 1.659 1.00 95.19 135 PHE A O 1
ATOM 1045 N N . SER A 1 136 ? -4.498 -1.229 -0.390 1.00 94.75 136 SER A N 1
ATOM 1046 C CA . SER A 1 136 ? -5.685 -1.947 -0.870 1.00 94.75 136 SER A CA 1
ATOM 1047 C C . SER A 1 136 ? -5.859 -3.305 -0.187 1.00 94.75 136 SER A C 1
ATOM 1049 O O . SER A 1 136 ? -6.989 -3.700 0.098 1.00 94.75 136 SER A O 1
ATOM 1051 N N . VAL A 1 137 ? -4.765 -4.025 0.090 1.00 96.44 137 VAL A N 1
ATOM 1052 C CA . VAL A 1 137 ? -4.805 -5.280 0.861 1.00 96.44 137 VAL A CA 1
ATOM 1053 C C . VAL A 1 137 ? -5.259 -5.007 2.292 1.00 96.44 137 VAL A C 1
ATOM 1055 O O . VAL A 1 137 ? -6.159 -5.686 2.781 1.00 96.44 137 VAL A O 1
ATOM 1058 N N . PHE A 1 138 ? -4.704 -3.970 2.918 1.00 96.50 138 PHE A N 1
ATOM 1059 C CA . PHE A 1 138 ? -5.123 -3.498 4.234 1.00 96.50 138 PHE A CA 1
ATOM 1060 C C . PHE A 1 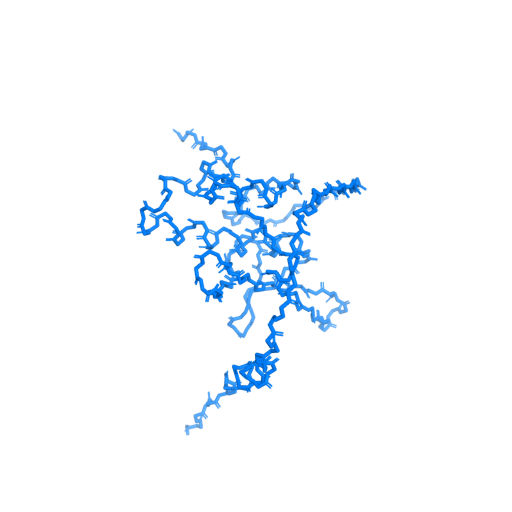138 ? -6.622 -3.142 4.277 1.00 96.50 138 PHE A C 1
ATOM 1062 O O . PHE A 1 138 ? -7.359 -3.668 5.106 1.00 96.50 138 PHE A O 1
ATOM 1069 N N . ALA A 1 139 ? -7.111 -2.330 3.335 1.00 95.31 139 ALA A N 1
ATOM 1070 C CA . ALA A 1 139 ? -8.521 -1.944 3.274 1.00 95.31 139 ALA A CA 1
ATOM 1071 C C . ALA A 1 139 ? -9.460 -3.151 3.086 1.00 95.31 139 ALA A C 1
ATOM 1073 O O . ALA A 1 139 ? -10.507 -3.223 3.725 1.00 95.31 139 ALA A O 1
ATOM 1074 N N . LYS A 1 140 ? -9.082 -4.127 2.248 1.00 95.44 140 LYS A N 1
ATOM 1075 C CA . LYS A 1 140 ? -9.843 -5.380 2.082 1.00 95.44 140 LYS A CA 1
ATOM 1076 C C . LYS A 1 140 ? -9.884 -6.202 3.368 1.00 95.44 140 LYS A C 1
ATOM 1078 O O . LYS A 1 140 ? -10.879 -6.866 3.636 1.00 95.44 140 LYS A O 1
ATOM 1083 N N . ASP A 1 141 ? -8.807 -6.200 4.144 1.00 96.75 141 ASP A N 1
ATOM 1084 C CA . ASP A 1 141 ? -8.771 -6.902 5.424 1.00 96.75 141 ASP A CA 1
ATOM 1085 C C . ASP A 1 141 ? -9.686 -6.226 6.459 1.00 96.75 141 ASP A C 1
ATOM 1087 O O . ASP A 1 141 ? -10.474 -6.908 7.111 1.00 96.75 141 ASP A O 1
ATOM 1091 N N . LEU A 1 142 ? -9.695 -4.890 6.519 1.00 95.69 142 LEU A N 1
ATOM 1092 C CA . LEU A 1 142 ? -10.650 -4.133 7.337 1.00 95.69 142 LEU A CA 1
ATOM 1093 C C . LEU A 1 142 ? -12.112 -4.392 6.954 1.00 95.69 142 LEU A C 1
ATOM 1095 O O . LEU A 1 142 ? -12.964 -4.512 7.832 1.00 95.69 142 LEU A O 1
ATOM 1099 N N . GLU A 1 143 ? -12.408 -4.481 5.655 1.00 95.69 143 GLU A N 1
ATOM 1100 C CA . GLU A 1 143 ? -13.744 -4.812 5.143 1.00 95.69 143 GLU A CA 1
ATOM 1101 C C . GLU A 1 143 ? -14.167 -6.218 5.588 1.00 95.69 143 GLU A C 1
ATOM 1103 O O . GLU A 1 143 ? -15.258 -6.396 6.125 1.00 95.69 143 GLU A O 1
ATOM 1108 N N . LYS A 1 144 ? -13.273 -7.209 5.477 1.00 96.56 144 LYS A N 1
ATOM 1109 C CA . LYS A 1 144 ? -13.529 -8.581 5.950 1.00 96.56 144 LYS A CA 1
ATOM 1110 C C . LYS A 1 144 ? -13.802 -8.661 7.450 1.00 96.56 144 LYS A C 1
ATOM 1112 O O . LYS A 1 144 ? -14.557 -9.527 7.879 1.00 96.56 144 LYS A O 1
ATOM 1117 N N . ARG A 1 145 ? -13.184 -7.785 8.245 1.00 95.75 145 ARG A N 1
ATOM 1118 C CA . ARG A 1 145 ? -13.410 -7.698 9.696 1.00 95.75 145 ARG A CA 1
ATOM 1119 C C . ARG A 1 145 ? -14.631 -6.854 10.075 1.00 95.75 145 ARG A C 1
ATOM 1121 O O . ARG A 1 145 ? -14.938 -6.754 11.258 1.00 95.75 145 ARG A O 1
ATOM 1128 N N . GLY A 1 146 ? -15.300 -6.230 9.105 1.00 95.62 146 GLY A N 1
ATOM 1129 C CA . GLY A 1 146 ? -16.440 -5.345 9.344 1.00 95.62 146 GLY A CA 1
ATOM 1130 C C . GLY A 1 146 ? -16.068 -3.985 9.943 1.00 95.62 146 GLY A C 1
ATOM 1131 O O . GLY A 1 146 ? -16.943 -3.291 10.448 1.00 95.62 146 GLY A O 1
ATOM 1132 N N . THR A 1 147 ? -14.792 -3.580 9.901 1.00 94.56 147 THR A N 1
ATOM 1133 C CA . THR A 1 147 ? -14.358 -2.248 10.367 1.00 94.56 147 THR A CA 1
ATOM 1134 C C . THR A 1 147 ? -14.785 -1.144 9.399 1.00 94.56 147 THR A C 1
ATOM 1136 O O . THR A 1 147 ? -15.090 -0.034 9.824 1.00 94.56 147 THR A O 1
ATOM 1139 N N . ILE A 1 148 ? -14.824 -1.442 8.097 1.00 94.69 148 ILE A N 1
ATOM 1140 C CA . ILE A 1 148 ? -15.340 -0.537 7.063 1.00 94.69 148 ILE A CA 1
ATOM 1141 C C . ILE A 1 148 ? -16.401 -1.248 6.224 1.00 94.69 148 ILE A C 1
ATOM 1143 O O . ILE A 1 148 ? -16.310 -2.450 5.995 1.00 94.69 148 ILE A O 1
ATOM 1147 N N . THR A 1 149 ? -17.385 -0.499 5.720 1.00 92.62 149 THR A N 1
ATOM 1148 C CA . THR A 1 149 ? -18.474 -1.064 4.903 1.00 92.62 149 THR A CA 1
ATOM 1149 C C . THR A 1 149 ? -18.023 -1.444 3.495 1.00 92.62 149 THR A C 1
ATOM 1151 O O . THR A 1 149 ? -18.527 -2.409 2.933 1.00 92.62 149 THR A O 1
ATOM 1154 N N . SER A 1 150 ? -17.115 -0.669 2.890 1.00 91.62 150 SER A N 1
ATOM 1155 C CA . SER A 1 150 ? -16.610 -0.974 1.551 1.00 91.62 150 SER A CA 1
ATOM 1156 C C . SER A 1 150 ? -15.206 -0.434 1.311 1.00 91.62 150 SER A C 1
ATOM 1158 O O . SER A 1 150 ? -14.983 0.783 1.332 1.00 91.62 150 SER A O 1
ATOM 1160 N N . ALA A 1 151 ? -14.271 -1.327 0.977 1.00 90.56 151 ALA A N 1
ATOM 1161 C CA . ALA A 1 151 ? -12.910 -0.939 0.610 1.00 90.56 151 ALA A CA 1
ATOM 1162 C C . ALA A 1 151 ? -12.883 -0.103 -0.682 1.00 90.56 151 ALA A C 1
ATOM 1164 O O . ALA A 1 151 ? -12.102 0.840 -0.805 1.00 90.56 151 ALA A O 1
ATOM 1165 N N . ARG A 1 152 ? -13.777 -0.397 -1.638 1.00 86.81 152 ARG A N 1
ATOM 1166 C CA . ARG A 1 152 ? -13.883 0.350 -2.905 1.00 86.81 152 ARG A CA 1
ATOM 1167 C C . ARG A 1 152 ? -14.312 1.796 -2.681 1.00 86.81 152 ARG A C 1
ATOM 1169 O O . ARG A 1 152 ? -13.723 2.696 -3.280 1.00 86.81 152 ARG A O 1
ATOM 1176 N N . HIS A 1 153 ? -15.289 2.016 -1.798 1.00 86.94 153 HIS A N 1
ATOM 1177 C CA . HIS A 1 153 ? -15.741 3.361 -1.442 1.00 86.94 153 HIS A CA 1
ATOM 1178 C C . HIS A 1 153 ? -14.609 4.139 -0.763 1.00 86.94 153 HIS A C 1
ATOM 1180 O O . HIS A 1 153 ? -14.309 5.260 -1.171 1.00 86.94 153 HIS A O 1
ATOM 1186 N N . LEU A 1 154 ? -13.909 3.525 0.198 1.00 86.25 154 LEU A N 1
ATOM 1187 C CA . LEU A 1 154 ? -12.775 4.161 0.871 1.00 86.25 154 LEU A CA 1
ATOM 1188 C C . LEU A 1 154 ? -11.696 4.596 -0.130 1.00 86.25 154 LEU A C 1
ATOM 1190 O O . LEU A 1 154 ? -11.276 5.750 -0.143 1.00 86.25 154 LEU A O 1
ATOM 1194 N N . LEU A 1 155 ? -11.313 3.698 -1.037 1.00 84.50 155 LEU A N 1
ATOM 1195 C CA . LEU A 1 155 ? -10.344 3.973 -2.097 1.00 84.50 155 LEU A CA 1
ATOM 1196 C C . LEU A 1 155 ? -10.908 4.858 -3.213 1.00 84.50 155 LEU A C 1
ATOM 1198 O O . LEU A 1 155 ? -10.207 5.098 -4.194 1.00 84.50 155 LEU A O 1
ATOM 1202 N N . GLY A 1 156 ? -12.148 5.352 -3.086 1.00 80.88 156 GLY A N 1
ATOM 1203 C CA . GLY A 1 156 ? -12.928 6.115 -4.064 1.00 80.88 156 GLY A CA 1
ATOM 1204 C C . GLY A 1 156 ? -12.810 5.574 -5.484 1.00 80.88 156 GLY A C 1
ATOM 1205 O O . GLY A 1 156 ? -12.599 6.350 -6.417 1.00 80.88 156 GLY A O 1
ATOM 1206 N N . LEU A 1 157 ? -12.858 4.251 -5.612 1.00 78.62 157 LEU A N 1
ATOM 1207 C CA . LEU A 1 157 ? -12.974 3.561 -6.883 1.00 78.62 157 LEU A CA 1
ATOM 1208 C C . LEU A 1 157 ? -14.454 3.595 -7.257 1.00 78.62 157 LEU A C 1
ATOM 1210 O O . LEU A 1 157 ? -15.300 3.127 -6.493 1.00 78.62 157 LEU A O 1
ATOM 1214 N N . LYS A 1 158 ? -14.779 4.193 -8.406 1.00 73.94 158 LYS A N 1
ATOM 1215 C CA . LYS A 1 158 ? -16.160 4.209 -8.892 1.00 73.94 158 LYS A CA 1
ATOM 1216 C C . LYS A 1 158 ? -16.588 2.767 -9.157 1.00 73.94 158 LYS A C 1
ATOM 1218 O O . LYS A 1 158 ? -15.905 2.040 -9.876 1.00 73.94 158 LYS A O 1
ATOM 1223 N N . CYS A 1 159 ? -17.721 2.360 -8.595 1.00 60.59 159 CYS A N 1
ATOM 1224 C CA . CYS A 1 159 ? -18.397 1.156 -9.051 1.00 60.59 159 CYS A CA 1
ATOM 1225 C C . CYS A 1 159 ? -18.856 1.430 -10.485 1.00 60.59 159 CYS A C 1
ATOM 1227 O O . CYS A 1 159 ? -19.799 2.195 -10.684 1.00 60.59 159 CYS A O 1
ATOM 1229 N N . HIS A 1 160 ? -18.184 0.854 -11.484 1.00 57.44 160 HIS A N 1
ATOM 1230 C CA . HIS A 1 160 ? -18.797 0.748 -12.800 1.00 57.44 160 HIS A CA 1
ATOM 1231 C C . HIS A 1 160 ? -20.022 -0.146 -12.623 1.00 57.44 160 HIS A C 1
ATOM 1233 O O . HIS A 1 160 ? -19.900 -1.328 -12.304 1.00 57.44 160 HIS A O 1
ATOM 1239 N N . ARG A 1 161 ? -21.205 0.466 -12.704 1.00 52.81 161 ARG A N 1
ATOM 1240 C CA . ARG A 1 161 ? -22.469 -0.256 -12.788 1.00 52.81 161 ARG A CA 1
ATOM 1241 C C . ARG A 1 161 ? -22.432 -0.944 -14.154 1.00 52.81 161 ARG A C 1
ATOM 1243 O O . ARG A 1 161 ? -22.383 -0.237 -15.160 1.00 52.81 161 ARG A O 1
ATOM 1250 N N . ALA A 1 162 ? -22.271 -2.265 -14.143 1.00 44.25 162 ALA A N 1
ATOM 1251 C CA . ALA A 1 162 ? -22.366 -3.097 -15.338 1.00 44.25 162 ALA A CA 1
ATOM 1252 C C . ALA A 1 162 ? -23.796 -3.062 -15.887 1.00 44.25 162 ALA A C 1
ATOM 1254 O O . ALA A 1 162 ? -24.725 -2.899 -15.056 1.00 44.25 162 ALA A O 1
#

Radius of gyration: 18.65 Å; chains: 1; bounding box: 41×56×54 Å

Sequence (162 aa):
VVLTAFRERKLITQWDNSLSPKERPGDGSLPRLSCNGNGGGSDKGSSLGGSDVLPLPREKNLQILYQKVFHGACLPSSSFVEESEQTHDGRTVFTVAFLSPAEKNRMYLPKGNGGIESRGRWWYADPQTAKLATFSVFAKDLEKRGTITSARHLLGLKCHRA

Secondary structure (DSSP, 8-state):
-------GGGTTTTTGGG--------------------------------S------TT--HHHHHHHHTTT----GGGEEEEEEE-TTS-EEEEEEEEEGGGTTEEE----TT-EEETTEEEBSSHHHHHHHHHHHHHHHHHHTTSSS-HHHHTT------

Foldseek 3Di:
DDDCPDDPPPPVVVPVPPDDDDDDDDDDDDDPDDDDDDDDDDDDDDDDDDDPQQPQDPDDPVQVLLCVLVVPDGDDPVQKDKDWDQDPVRQIKIAIWGQDVVVVRDIFGFDDNPFDDDPNHTIHSDVSSNVVRRVLRVLVVCCVVVSDVDSCVSSVRDPPPD

pLDDT: mean 75.37, std 23.73, range [36.0, 98.06]